Protein AF-A0A7X5FBY3-F1 (afdb_monomer_lite)

Radius of gyration: 13.75 Å; chains: 1; bounding box: 28×19×43 Å

Structure (mmCIF, N/CA/C/O backbone):
data_AF-A0A7X5FBY3-F1
#
_entry.id   AF-A0A7X5FBY3-F1
#
loop_
_atom_site.group_PDB
_atom_site.id
_atom_site.type_symbol
_atom_site.label_atom_id
_atom_site.label_alt_id
_atom_site.label_comp_id
_atom_site.label_asym_id
_atom_site.label_entity_id
_atom_site.label_seq_id
_atom_site.pdbx_PDB_ins_code
_atom_site.Cartn_x
_atom_site.Cartn_y
_atom_site.Cartn_z
_atom_site.occupancy
_atom_site.B_iso_or_equiv
_atom_site.auth_seq_id
_atom_site.auth_comp_id
_atom_site.auth_asym_id
_atom_site.auth_atom_id
_atom_site.pdbx_PDB_model_num
ATOM 1 N N . MET A 1 1 ? -19.696 10.787 0.976 1.00 53.31 1 MET A N 1
ATOM 2 C CA . MET A 1 1 ? -18.479 10.086 0.519 1.00 53.31 1 MET A CA 1
ATOM 3 C C . MET A 1 1 ? -17.580 9.946 1.722 1.00 53.31 1 MET A C 1
ATOM 5 O O . MET A 1 1 ? -17.002 10.935 2.153 1.00 53.31 1 MET A O 1
ATOM 9 N N . ASP A 1 2 ? -17.534 8.757 2.305 1.00 84.75 2 ASP A N 1
ATOM 10 C CA . ASP A 1 2 ? -16.716 8.517 3.489 1.00 84.75 2 ASP A CA 1
ATOM 11 C C . ASP A 1 2 ? -15.266 8.250 3.089 1.00 84.75 2 ASP A C 1
ATOM 13 O O . ASP A 1 2 ? -14.999 7.655 2.041 1.00 84.75 2 ASP A O 1
ATOM 17 N N . LEU A 1 3 ? -14.325 8.665 3.939 1.00 74.88 3 LEU A N 1
ATOM 18 C CA . LEU A 1 3 ? -12.881 8.519 3.719 1.00 74.88 3 LEU A CA 1
ATOM 19 C C . LEU A 1 3 ? -12.488 7.074 3.360 1.00 74.88 3 LEU A C 1
ATOM 21 O O . LEU A 1 3 ? -11.627 6.852 2.513 1.00 74.88 3 LEU A O 1
ATOM 25 N N . LEU A 1 4 ? -13.181 6.094 3.946 1.00 76.38 4 LEU A N 1
ATOM 26 C CA . LEU A 1 4 ? -13.004 4.671 3.660 1.00 76.38 4 LEU A CA 1
ATOM 27 C C . LEU A 1 4 ? -13.243 4.325 2.181 1.00 76.38 4 LEU A C 1
ATOM 29 O O . LEU A 1 4 ? -12.513 3.516 1.616 1.00 76.38 4 LEU A O 1
ATOM 33 N N . SER A 1 5 ? -14.226 4.963 1.542 1.00 73.38 5 SER A N 1
ATOM 34 C CA . SER A 1 5 ? -14.575 4.714 0.136 1.00 73.38 5 SER A CA 1
ATOM 35 C C . SER A 1 5 ? -13.488 5.230 -0.805 1.00 73.38 5 SER A C 1
ATOM 37 O O . SER A 1 5 ? -13.126 4.565 -1.770 1.00 73.38 5 SER A O 1
ATOM 39 N N . ILE A 1 6 ? -12.919 6.395 -0.489 1.00 79.75 6 ILE A N 1
ATOM 40 C CA . ILE A 1 6 ? -11.819 6.994 -1.256 1.00 79.75 6 ILE A CA 1
ATOM 41 C C . ILE A 1 6 ? -10.565 6.120 -1.146 1.00 79.75 6 ILE A C 1
ATOM 43 O O . ILE A 1 6 ? -9.918 5.830 -2.152 1.00 79.75 6 ILE A O 1
ATOM 47 N N . VAL A 1 7 ? -10.254 5.645 0.063 1.00 77.00 7 VAL A N 1
ATOM 48 C CA . VAL A 1 7 ? -9.123 4.738 0.298 1.00 77.00 7 VAL A CA 1
ATOM 49 C C . VAL A 1 7 ? -9.315 3.416 -0.447 1.00 77.00 7 VAL A C 1
ATOM 51 O O . VAL A 1 7 ? -8.374 2.956 -1.088 1.00 77.00 7 VAL A O 1
ATOM 54 N N . ALA A 1 8 ? -10.518 2.833 -0.430 1.00 75.25 8 ALA A N 1
ATOM 55 C CA . ALA A 1 8 ? -10.812 1.593 -1.150 1.00 75.25 8 ALA A CA 1
ATOM 56 C C . ALA A 1 8 ? -10.591 1.732 -2.667 1.00 75.25 8 ALA A C 1
ATOM 58 O O . ALA A 1 8 ? -9.959 0.873 -3.282 1.00 75.25 8 ALA A O 1
ATOM 59 N N . VAL A 1 9 ? -11.048 2.839 -3.261 1.00 79.19 9 VAL A N 1
ATOM 60 C CA . VAL A 1 9 ? -10.869 3.115 -4.695 1.00 79.19 9 VAL A CA 1
ATOM 61 C C . VAL A 1 9 ? -9.392 3.306 -5.050 1.00 79.19 9 VAL A C 1
ATOM 63 O O . VAL A 1 9 ? -8.930 2.745 -6.043 1.00 79.19 9 VAL A O 1
ATOM 66 N N . LEU A 1 10 ? -8.626 4.038 -4.234 1.00 82.12 10 LEU A N 1
ATOM 67 C CA . LEU A 1 10 ? -7.189 4.244 -4.461 1.00 82.12 10 LEU A CA 1
ATOM 68 C C . LEU A 1 10 ? -6.376 2.953 -4.307 1.00 82.12 10 LEU A C 1
ATOM 70 O O . LEU A 1 10 ? -5.440 2.733 -5.075 1.00 82.12 10 LEU A O 1
ATOM 74 N N . LEU A 1 11 ? -6.742 2.089 -3.357 1.00 78.00 11 LEU A N 1
ATOM 75 C CA . LEU A 1 11 ? -6.070 0.809 -3.130 1.00 78.00 11 LEU A CA 1
ATOM 76 C C . LEU A 1 11 ? -6.241 -0.130 -4.336 1.00 78.00 11 LEU A C 1
ATOM 78 O O . LEU A 1 11 ? -5.272 -0.725 -4.804 1.00 78.00 11 LEU A O 1
ATOM 82 N N . ILE A 1 12 ? -7.467 -0.228 -4.861 1.00 76.81 12 ILE A N 1
ATOM 83 C CA . ILE A 1 12 ? -7.802 -1.098 -5.997 1.00 76.81 12 ILE A CA 1
ATOM 84 C C . ILE A 1 12 ? -7.254 -0.515 -7.309 1.00 76.81 12 ILE A C 1
ATOM 86 O O . ILE A 1 12 ? -6.654 -1.240 -8.103 1.00 76.81 12 ILE A O 1
ATOM 90 N N . GLY A 1 13 ? -7.410 0.795 -7.530 1.00 80.38 13 GLY A N 1
ATOM 91 C CA . GLY A 1 13 ? -6.930 1.473 -8.738 1.00 80.38 13 GLY A CA 1
ATOM 92 C C . GLY A 1 13 ? -5.404 1.519 -8.833 1.00 80.38 13 GLY A C 1
ATOM 93 O O . GLY A 1 13 ? -4.843 1.193 -9.878 1.00 80.38 13 GLY A O 1
ATOM 94 N N . GLY A 1 14 ? -4.720 1.851 -7.733 1.00 75.19 14 GLY A N 1
ATOM 95 C CA . GLY A 1 14 ? -3.257 1.835 -7.660 1.00 75.19 14 GLY A CA 1
ATOM 96 C C . GLY A 1 14 ? -2.668 0.437 -7.877 1.00 75.19 14 GLY A C 1
ATOM 97 O O . GLY A 1 14 ? -1.643 0.304 -8.544 1.00 75.19 14 GLY A O 1
ATOM 98 N N . TRP A 1 15 ? -3.349 -0.610 -7.395 1.00 74.19 15 TRP A N 1
ATOM 99 C CA . TRP A 1 15 ? -2.969 -2.001 -7.655 1.00 74.19 15 TRP A CA 1
ATOM 100 C C . TRP A 1 15 ? -3.124 -2.390 -9.127 1.00 74.19 15 TRP A C 1
ATOM 102 O O . TRP A 1 15 ? -2.180 -2.919 -9.714 1.00 74.19 15 TRP A O 1
ATOM 112 N N . ALA A 1 16 ? -4.267 -2.081 -9.744 1.00 74.12 16 ALA A N 1
ATOM 113 C CA . ALA A 1 16 ? -4.504 -2.393 -11.152 1.00 74.12 16 ALA A CA 1
ATOM 114 C C . ALA A 1 16 ? -3.489 -1.679 -12.062 1.00 74.12 16 ALA A C 1
ATOM 116 O O . ALA A 1 16 ? -2.872 -2.308 -12.919 1.00 74.12 16 ALA A O 1
ATOM 117 N N . LEU A 1 17 ? -3.242 -0.385 -11.836 1.00 73.88 17 LEU A N 1
ATOM 118 C CA . LEU A 1 17 ? -2.251 0.371 -12.605 1.00 73.88 17 LEU A CA 1
ATOM 119 C C . LEU A 1 17 ? -0.828 -0.180 -12.415 1.00 73.88 17 LEU A C 1
ATOM 121 O O . LEU A 1 17 ? -0.107 -0.335 -13.395 1.00 73.88 17 LEU A O 1
ATOM 125 N N . GLY A 1 18 ? -0.430 -0.532 -11.189 1.00 65.75 18 GLY A N 1
ATOM 126 C CA . GLY A 1 18 ? 0.888 -1.116 -10.914 1.00 65.75 18 GLY A CA 1
ATOM 127 C C . GLY A 1 18 ? 1.091 -2.505 -11.531 1.00 65.75 18 GLY A C 1
ATOM 128 O O . GLY A 1 18 ? 2.187 -2.811 -11.996 1.00 65.75 18 GLY A O 1
ATOM 129 N N . PHE A 1 19 ? 0.035 -3.323 -11.577 1.00 64.44 19 PHE A N 1
ATOM 130 C CA . PHE A 1 19 ? 0.067 -4.662 -12.16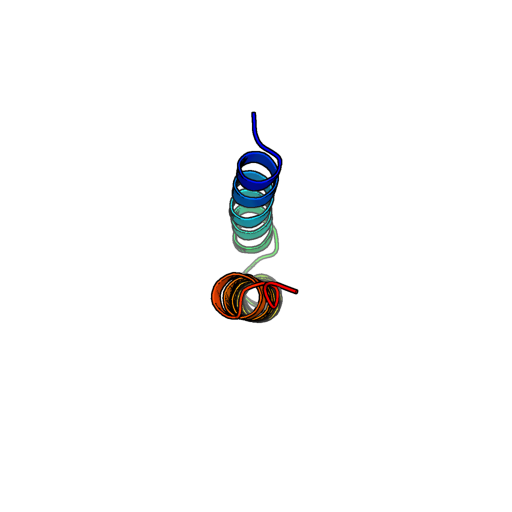9 1.00 64.44 19 PHE A CA 1
ATOM 131 C C . PHE A 1 19 ? 0.144 -4.620 -13.701 1.00 64.44 19 PHE A C 1
ATOM 133 O O . PHE A 1 19 ? 0.922 -5.363 -14.294 1.00 64.44 19 PHE A O 1
ATOM 140 N N . PHE A 1 20 ? -0.622 -3.732 -14.346 1.00 68.06 20 PHE A N 1
ATOM 141 C CA . PHE A 1 20 ? -0.718 -3.693 -15.808 1.00 68.06 20 PHE A CA 1
ATOM 142 C C . PHE A 1 20 ? 0.298 -2.760 -16.492 1.00 68.06 20 PHE A C 1
ATOM 144 O O . PHE A 1 20 ? 0.624 -2.995 -17.653 1.00 68.06 20 PHE A O 1
ATOM 151 N N . ALA A 1 21 ? 0.824 -1.725 -15.822 1.00 66.06 21 ALA A N 1
ATOM 152 C CA . ALA A 1 21 ? 1.678 -0.722 -16.476 1.00 66.06 21 ALA A CA 1
ATOM 153 C C . ALA A 1 21 ? 3.184 -1.057 -16.522 1.00 66.06 21 ALA A C 1
ATOM 155 O O . ALA A 1 21 ? 3.886 -0.502 -17.363 1.00 66.06 21 ALA A O 1
ATOM 156 N N . PHE A 1 22 ? 3.703 -1.935 -15.650 1.00 62.00 22 PHE A N 1
ATOM 157 C CA . PHE A 1 22 ? 5.159 -2.115 -15.472 1.00 62.00 22 PHE A CA 1
ATOM 158 C C . PHE A 1 22 ? 5.732 -3.490 -15.895 1.00 62.00 22 PHE A C 1
ATOM 160 O O . PHE A 1 22 ? 6.917 -3.743 -15.689 1.00 62.00 22 PHE A O 1
ATOM 167 N N . GLY A 1 23 ? 4.954 -4.356 -16.558 1.00 65.62 23 GLY A N 1
ATOM 168 C CA . GLY A 1 23 ? 5.429 -5.654 -17.082 1.00 65.62 23 GLY A CA 1
ATOM 169 C C . GLY A 1 23 ? 5.688 -6.729 -16.007 1.00 65.62 23 GLY A C 1
ATOM 170 O O . GLY A 1 23 ? 5.647 -6.445 -14.815 1.00 65.62 23 GLY A O 1
ATOM 171 N N . GLU A 1 24 ? 5.949 -7.983 -16.407 1.00 65.75 24 GLU A N 1
ATOM 172 C CA . GLU A 1 24 ? 5.907 -9.160 -15.506 1.00 65.75 24 GLU A CA 1
ATOM 173 C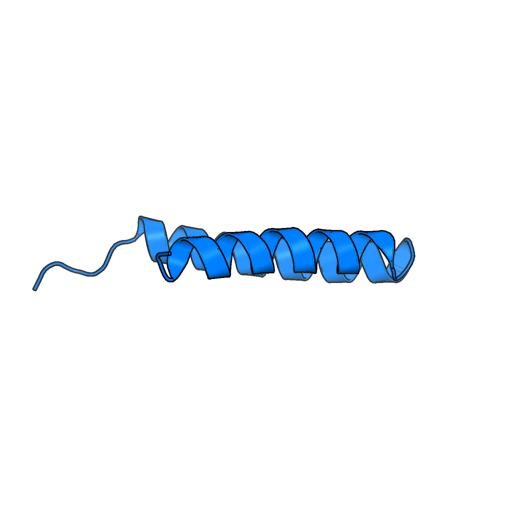 C . GLU A 1 24 ? 6.904 -9.122 -14.332 1.00 65.75 24 GLU A C 1
ATOM 175 O O . GLU A 1 24 ? 6.536 -9.420 -13.194 1.00 65.75 24 GLU A O 1
ATOM 180 N N . ALA A 1 25 ? 8.157 -8.725 -14.576 1.00 65.62 25 ALA A N 1
ATOM 181 C CA . ALA A 1 25 ? 9.206 -8.756 -13.551 1.00 65.62 25 ALA A CA 1
ATOM 182 C C . ALA A 1 25 ? 9.017 -7.683 -12.462 1.00 65.62 25 ALA A C 1
ATOM 184 O O . ALA A 1 25 ? 9.275 -7.933 -11.285 1.00 65.62 25 ALA A O 1
ATOM 185 N N . VAL A 1 26 ? 8.539 -6.492 -12.839 1.00 65.06 26 VAL A N 1
ATOM 186 C CA . VAL A 1 26 ? 8.296 -5.379 -11.902 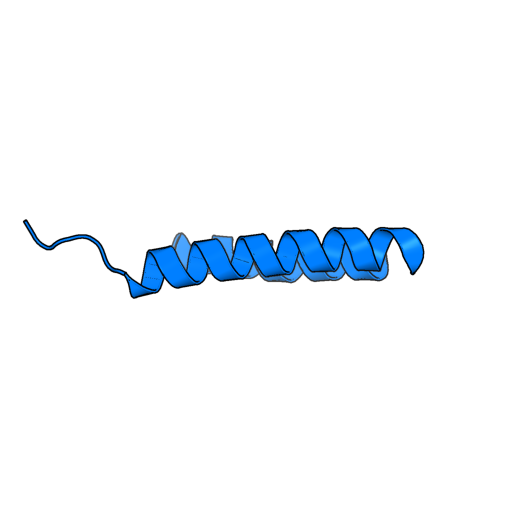1.00 65.06 26 VAL A CA 1
ATOM 187 C C . VAL A 1 26 ? 6.882 -5.462 -11.317 1.00 65.06 26 VAL A C 1
ATOM 189 O O . VAL A 1 26 ? 6.686 -5.176 -10.135 1.00 65.06 26 VAL A O 1
ATOM 192 N N . GLY A 1 27 ? 5.913 -5.940 -12.101 1.00 68.94 27 GLY A N 1
ATOM 193 C CA . GLY A 1 27 ? 4.530 -6.160 -11.683 1.00 68.94 27 GLY A CA 1
ATOM 194 C C . GLY A 1 27 ? 4.414 -7.175 -10.548 1.00 68.94 27 GLY A C 1
ATOM 195 O O . GLY A 1 27 ? 3.698 -6.919 -9.583 1.00 68.94 27 GLY A O 1
ATOM 196 N N . MET A 1 28 ? 5.182 -8.271 -10.586 1.00 71.62 28 MET A N 1
ATOM 197 C CA . MET A 1 28 ? 5.240 -9.261 -9.497 1.00 71.62 28 MET A CA 1
ATOM 198 C C . MET A 1 28 ? 5.790 -8.677 -8.183 1.00 71.62 28 MET A C 1
ATOM 200 O O . MET A 1 28 ? 5.249 -8.955 -7.111 1.00 71.62 28 MET A O 1
ATOM 204 N N . LEU A 1 29 ? 6.829 -7.832 -8.250 1.00 77.81 29 LEU A N 1
ATOM 205 C CA . LEU A 1 29 ? 7.406 -7.176 -7.069 1.00 77.81 29 LEU A CA 1
ATOM 206 C C . LEU A 1 29 ? 6.421 -6.174 -6.449 1.00 77.81 29 LEU A C 1
ATOM 208 O O . LEU A 1 29 ? 6.194 -6.193 -5.238 1.00 77.81 29 LEU A O 1
ATOM 212 N N . ILE A 1 30 ? 5.799 -5.328 -7.277 1.00 75.94 30 ILE A N 1
ATOM 213 C CA . ILE A 1 30 ? 4.791 -4.358 -6.830 1.00 75.94 30 ILE A CA 1
ATOM 214 C C . ILE A 1 30 ? 3.560 -5.076 -6.263 1.00 75.94 30 ILE A C 1
ATOM 216 O O . ILE A 1 30 ? 3.037 -4.653 -5.231 1.00 75.94 30 ILE A O 1
ATOM 220 N N . HIS A 1 31 ? 3.139 -6.189 -6.868 1.00 74.44 31 HIS A N 1
ATOM 221 C CA . HIS A 1 31 ? 2.029 -7.001 -6.377 1.00 74.44 31 HIS A CA 1
ATOM 222 C C . HIS A 1 31 ? 2.312 -7.557 -4.974 1.00 74.44 31 HIS A C 1
ATOM 224 O O . HIS A 1 31 ? 1.467 -7.430 -4.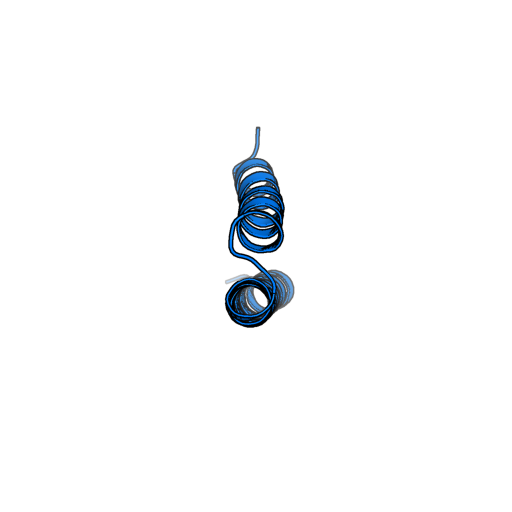088 1.00 74.44 31 HIS A O 1
ATOM 230 N N . LEU A 1 32 ? 3.511 -8.099 -4.733 1.00 82.69 32 LEU A N 1
ATOM 231 C CA . LEU A 1 32 ? 3.892 -8.632 -3.421 1.00 82.69 32 LEU A CA 1
ATOM 232 C C . LEU A 1 32 ? 3.907 -7.542 -2.333 1.00 82.69 32 LEU A C 1
ATOM 234 O O . LEU A 1 32 ? 3.390 -7.753 -1.232 1.00 82.69 32 LEU A O 1
ATOM 238 N N . LEU A 1 33 ? 4.451 -6.363 -2.651 1.00 85.19 33 LEU A N 1
ATOM 239 C CA . LEU A 1 33 ? 4.484 -5.215 -1.739 1.00 85.19 33 LEU A CA 1
ATOM 240 C C . LEU A 1 33 ? 3.074 -4.683 -1.432 1.00 85.19 33 LEU A C 1
ATOM 242 O O . LEU A 1 33 ? 2.769 -4.381 -0.275 1.00 85.19 33 LEU A O 1
ATOM 246 N N . LEU A 1 34 ? 2.197 -4.614 -2.439 1.00 83.75 34 LEU A N 1
ATOM 247 C CA . LEU A 1 34 ? 0.799 -4.206 -2.275 1.00 83.75 34 LEU A CA 1
ATOM 248 C C . LEU A 1 34 ? 0.002 -5.204 -1.439 1.00 83.75 34 LEU A C 1
ATOM 250 O O . LEU A 1 34 ? -0.721 -4.782 -0.540 1.00 83.75 34 LEU A O 1
ATOM 254 N N . VAL A 1 35 ? 0.155 -6.508 -1.675 1.00 82.56 35 VAL A N 1
ATOM 255 C CA . VAL A 1 35 ? -0.518 -7.550 -0.884 1.00 82.56 35 VAL A CA 1
ATOM 256 C C . VAL A 1 35 ? -0.112 -7.454 0.589 1.00 82.56 35 VAL A C 1
ATOM 258 O O . VAL A 1 35 ? -0.982 -7.457 1.461 1.00 82.56 35 VAL A O 1
ATOM 261 N N . LEU A 1 36 ? 1.180 -7.272 0.883 1.00 85.88 36 LEU A N 1
ATOM 262 C CA . LEU A 1 36 ? 1.660 -7.031 2.250 1.00 85.88 36 LEU A CA 1
ATOM 263 C C . LEU A 1 36 ? 1.043 -5.768 2.865 1.00 85.88 36 LEU A C 1
ATOM 265 O O . LEU A 1 36 ? 0.576 -5.807 4.006 1.00 85.88 36 LEU A O 1
ATOM 269 N N . ALA A 1 37 ? 0.991 -4.665 2.113 1.00 85.00 37 ALA A N 1
ATOM 270 C CA . ALA A 1 37 ? 0.374 -3.423 2.571 1.00 85.00 37 ALA A CA 1
ATOM 271 C C . ALA A 1 37 ? -1.125 -3.604 2.881 1.00 85.00 37 ALA A C 1
ATOM 273 O O . ALA A 1 37 ? -1.592 -3.150 3.929 1.00 85.00 37 ALA A O 1
ATOM 274 N N . VAL A 1 38 ? -1.866 -4.322 2.028 1.00 82.12 38 VAL A N 1
ATOM 275 C CA . VAL A 1 38 ? -3.286 -4.640 2.247 1.00 82.12 38 VAL A CA 1
ATOM 276 C C . VAL A 1 38 ? -3.467 -5.496 3.501 1.00 82.12 38 VAL A C 1
ATOM 278 O O . VAL A 1 38 ? -4.308 -5.166 4.335 1.00 82.12 38 VAL A O 1
ATOM 281 N N . ILE A 1 39 ? -2.658 -6.545 3.693 1.00 80.38 39 ILE A N 1
ATOM 282 C CA . ILE A 1 39 ? -2.722 -7.409 4.885 1.00 80.38 39 ILE A CA 1
ATOM 283 C C . ILE A 1 39 ? -2.500 -6.589 6.164 1.00 80.38 39 ILE A C 1
ATOM 285 O O . ILE A 1 39 ? -3.268 -6.720 7.117 1.00 80.38 39 ILE A O 1
ATOM 289 N N . VAL A 1 40 ? -1.501 -5.700 6.189 1.00 87.25 40 VAL A N 1
ATOM 290 C CA . VAL A 1 40 ? -1.229 -4.827 7.346 1.00 87.25 40 VAL A CA 1
ATOM 291 C C . VAL A 1 40 ? -2.419 -3.915 7.653 1.00 87.25 40 VAL A C 1
ATOM 293 O O . VAL A 1 40 ? -2.775 -3.736 8.822 1.00 87.25 40 VAL A O 1
ATOM 296 N N . VAL A 1 41 ? -3.051 -3.346 6.623 1.00 81.50 41 VAL A N 1
ATOM 297 C CA . VAL A 1 41 ? -4.233 -2.488 6.778 1.00 81.50 41 VAL A CA 1
ATOM 298 C C . VAL A 1 41 ? -5.434 -3.291 7.281 1.00 81.50 41 VAL A C 1
ATOM 300 O O . VAL A 1 41 ? -6.074 -2.866 8.241 1.00 81.50 41 VAL A O 1
ATOM 303 N N . LEU A 1 42 ? -5.704 -4.471 6.721 1.00 75.12 42 LEU A N 1
ATOM 304 C CA . LEU A 1 42 ? -6.787 -5.349 7.174 1.00 75.12 42 LEU A CA 1
ATOM 305 C C . LEU A 1 42 ? -6.593 -5.786 8.626 1.00 75.12 42 LEU A C 1
ATOM 307 O O . LEU A 1 42 ? -7.519 -5.674 9.422 1.00 75.12 42 LEU A O 1
ATOM 311 N N . VAL A 1 43 ? -5.383 -6.201 9.008 1.00 74.75 43 VAL A N 1
ATOM 312 C CA . VAL A 1 43 ? -5.061 -6.555 10.399 1.00 74.75 43 VAL A CA 1
ATOM 313 C C . VAL A 1 43 ? -5.281 -5.366 11.334 1.00 74.75 43 VAL A C 1
ATOM 315 O O . VAL A 1 43 ? -5.795 -5.548 12.436 1.00 74.75 43 VAL A O 1
ATOM 318 N N . ARG A 1 44 ? -4.935 -4.145 10.912 1.00 80.00 44 ARG A N 1
ATOM 319 C CA . ARG A 1 44 ? -5.200 -2.926 11.692 1.00 80.00 44 ARG A CA 1
ATOM 320 C C . ARG A 1 44 ? -6.688 -2.627 11.843 1.00 80.00 44 ARG A C 1
ATOM 322 O O . ARG A 1 44 ? -7.097 -2.206 12.919 1.00 80.00 44 ARG A O 1
ATOM 329 N N . ILE A 1 45 ?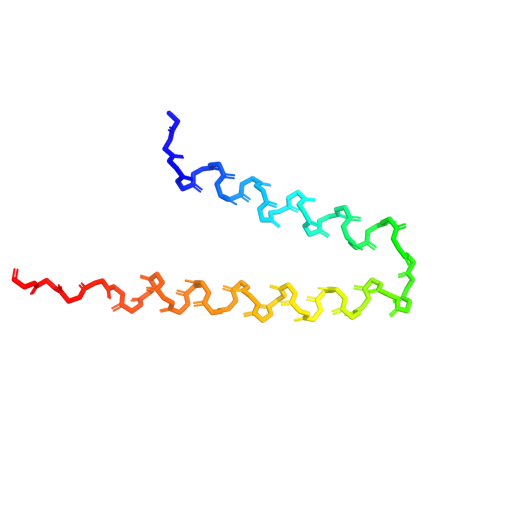 -7.478 -2.842 10.796 1.00 72.00 45 ILE A N 1
ATOM 330 C CA . ILE A 1 45 ? -8.929 -2.629 10.824 1.00 72.00 45 ILE A CA 1
ATOM 331 C C . ILE A 1 45 ? -9.604 -3.688 11.709 1.00 72.00 45 ILE A C 1
ATOM 333 O O . ILE A 1 45 ? -10.393 -3.334 12.580 1.00 72.00 45 ILE A O 1
ATOM 337 N N . ILE A 1 46 ? -9.247 -4.966 11.542 1.00 73.88 46 ILE A N 1
ATOM 338 C CA . ILE A 1 46 ? -9.820 -6.099 12.291 1.00 73.88 46 ILE A CA 1
ATOM 339 C C . ILE A 1 46 ? -9.451 -6.037 13.774 1.00 73.88 46 ILE A C 1
ATOM 341 O O . I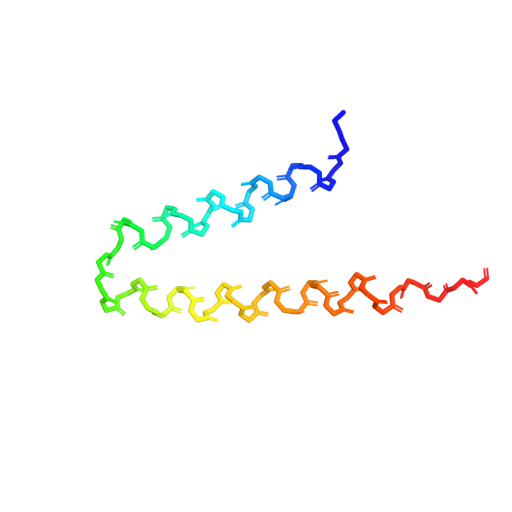LE A 1 46 ? -10.284 -6.353 14.619 1.00 73.88 46 ILE A O 1
ATOM 345 N N . LYS A 1 47 ? -8.227 -5.611 14.116 1.00 76.50 47 LYS A N 1
ATOM 346 C CA . LYS A 1 47 ? -7.816 -5.477 15.521 1.00 76.50 47 LYS A CA 1
ATOM 347 C C . LYS A 1 47 ? -8.649 -4.455 16.298 1.00 76.50 47 LYS A C 1
ATOM 349 O O . LYS A 1 47 ? -8.660 -4.537 17.521 1.00 76.50 47 LYS A O 1
ATOM 354 N N . GLY A 1 48 ? -9.362 -3.556 15.611 1.00 65.06 48 GLY A N 1
ATOM 355 C CA . GLY A 1 48 ? -10.183 -2.529 16.238 1.00 65.06 48 GLY A CA 1
ATOM 356 C C . GLY A 1 48 ? -9.348 -1.552 17.070 1.00 65.06 48 GLY A C 1
ATOM 357 O O . GLY A 1 48 ? -8.225 -1.827 17.492 1.00 65.06 48 GLY A O 1
ATOM 358 N N . LYS A 1 49 ? -9.878 -0.355 17.308 1.00 63.72 49 LYS A N 1
ATOM 359 C CA . LYS A 1 49 ? -9.314 0.510 18.349 1.00 63.72 49 LYS A CA 1
ATOM 360 C C . LYS A 1 49 ? -9.775 -0.044 19.703 1.00 63.72 49 LYS A C 1
ATOM 362 O O . LYS A 1 49 ? -10.957 -0.376 19.799 1.00 63.72 49 LYS A O 1
ATOM 367 N N . PRO A 1 50 ? -8.906 -0.137 20.729 1.00 59.84 50 PRO A N 1
ATOM 368 C CA . PRO A 1 50 ? -9.375 -0.390 22.085 1.00 59.84 50 PRO A CA 1
ATOM 369 C C . PRO A 1 50 ? -10.427 0.671 22.414 1.00 59.84 50 PRO A C 1
ATOM 371 O O . PRO A 1 50 ? -10.150 1.865 22.284 1.00 59.84 50 PRO A O 1
ATOM 374 N N . VAL A 1 51 ? -11.642 0.235 22.744 1.00 66.81 51 VAL A N 1
ATOM 375 C CA . VAL A 1 51 ? -12.675 1.128 23.269 1.00 66.81 51 VAL A CA 1
ATOM 376 C C . VAL A 1 51 ? -12.218 1.481 24.681 1.00 66.81 51 VAL A C 1
ATOM 378 O O . VAL A 1 51 ? -12.245 0.623 25.562 1.00 66.81 51 VAL A O 1
ATOM 381 N N . VAL A 1 52 ? -11.669 2.688 24.829 1.00 66.44 52 VAL A N 1
ATOM 382 C CA . VAL A 1 52 ? -11.243 3.280 26.106 1.00 66.44 52 VAL A CA 1
ATOM 383 C C . VAL A 1 52 ? -12.398 3.990 26.788 1.00 66.44 52 VAL A C 1
ATOM 385 O O . VAL A 1 52 ? -13.231 4.574 26.057 1.00 66.44 52 VAL A O 1
#

pLDDT: mean 74.16, std 7.6, range [53.31, 87.25]

Sequence (52 aa):
MDLLSIVAVLLIGGWALGFFAFGEAVGMLIHLLLVLAVIVVLVRIIKGKPVV

Foldseek 3Di:
DDPVVVVVCCLVVVLVCLLPPPDDPRNVVVNVVSVVVVVVVVCVVVVDDPPD

Secondary structure (DSSP, 8-state):
--HHHHHHHHHHHHHHHHHHHSHHHHHHHHHHHHHHHHHHHHHHHHT-----